Protein 6VZ0 (pdb70)

Organism: Mus musculus (NCBI:txid10090)

Radius of gyration: 17.55 Å; Cα contacts (8 Å, |Δi|>4): 147; chains: 2; bounding box: 24×51×29 Å

GO terms:
  GO:0005737 cytoplasm (C, IDA)
  GO:0031012 extracellular matrix (C, HDA)

B-factor: mean 48.12, std 32.88, range [18.49, 253.54]

Foldseek 3Di:
DVVLVVQLVVVCVVQVVVLVCVLVVQLVVCCVPVVDNVVSCVCSVPNPCVVNVPRDDSLVSSVVVVVVPNHDDD/DVVQLVVQLVPVLVVLVVVLVCVLVVQLVVCCVPVVDNVVSVVVSVVPSVVVVVVRDDSLNSNVVVVVVVRNPDND

Solvent-accessible surface area: 8838 Å² total; per-residue (Å²): 113,113,124,3,102,110,5,40,69,26,0,43,132,50,1,60,103,17,34,108,22,1,40,118,17,3,56,84,2,0,63,143,31,32,126,56,201,126,101,0,91,68,0,13,117,132,83,1,82,52,0,57,62,35,20,6,154,52,106,47,0,20,87,9,0,71,47,39,65,58,12,100,66,104,72,94,105,99,8,106,93,1,65,79,22,0,10,101,19,0,79,90,14,55,158,40,0,54,112,5,0,46,81,0,0,36,191,40,39,140,51,170,142,79,0,108,82,0,16,138,110,14,15,76,49,1,76,84,40,8,21,142,86,105,50,4,10,98,11,0,83,60,26,52,38,2,136,43,120,111

Sequence (150 aa):
DTECHFCKSVINQAWNTSEQAMPQAMHQACLRFWLDRQKCEQFVEQHMMPQLLALVPRSQDAHITCQALGVCEAPSDTECHFCKSVINQAWNTSEQAMPQAMHQACLRFWLDRQKCEQFVEQHMPQLLALVPRSQDAHITCQALGVCEAPA

Structure (mmCIF, N/CA/C/O backbone):
data_6VZ0
#
_entry.id   6VZ0
#
_cell.length_a   38.396
_cell.length_b   58.360
_cell.length_c   64.673
_cell.angle_alpha   90.000
_cell.angle_beta   90.000
_cell.angle_gamma   90.000
#
_symmetry.space_group_name_H-M   'P 21 21 21'
#
loop_
_entity.id
_entity.type
_entity.pdbx_description
1 polymer 'Pulmonary surfactant-associated protein B'
2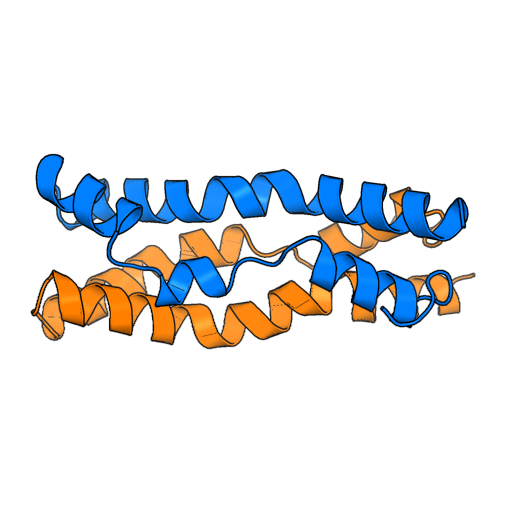 non-polymer 'ZINC ION'
3 water water
#
loop_
_atom_site.group_PDB
_atom_site.id
_atom_site.type_symbol
_atom_site.label_atom_id
_atom_site.label_alt_id
_atom_site.label_comp_id
_atom_site.label_asym_id
_atom_site.label_entity_id
_atom_site.label_seq_id
_atom_site.pdbx_PDB_ins_code
_atom_site.Cartn_x
_atom_site.Cartn_y
_atom_site.Cartn_z
_atom_site.occupancy
_atom_site.B_iso_or_equiv
_atom_site.auth_seq_id
_atom_site.auth_comp_id
_atom_site.auth_asym_id
_atom_site.auth_atom_id
_atom_site.pdbx_PDB_model_num
ATOM 1 N N . ASP A 1 2 ? 10.64000 63.40900 47.46300 1.000 73.45995 2 ASP A N 1
ATOM 2 C CA . ASP A 1 2 ? 10.76000 62.67200 46.22500 1.000 38.36431 2 ASP A CA 1
ATOM 3 C C . ASP A 1 2 ? 9.42400 62.16500 45.68100 1.000 57.71346 2 ASP A C 1
ATOM 4 O O . ASP A 1 2 ? 9.25800 60.98600 45.33200 1.000 34.42872 2 ASP A O 1
ATOM 13 N N . THR A 1 3 ? 8.46700 63.07700 45.56400 1.000 36.01364 3 THR A N 1
ATOM 14 C CA . THR A 1 3 ? 7.11200 62.66200 45.22300 1.000 32.64657 3 THR A CA 1
ATOM 15 C C . THR A 1 3 ? 7.04100 62.07700 43.83000 1.000 29.86859 3 THR A C 1
ATOM 16 O O . THR A 1 3 ? 6.31500 61.10000 43.60500 1.000 31.73102 3 THR A O 1
ATOM 27 N N . GLU A 1 4 ? 7.79900 62.62700 42.87500 1.000 32.97688 4 GLU A N 1
ATOM 28 C CA . GLU A 1 4 ? 7.73000 62.07300 41.52100 1.000 38.92938 4 GLU A CA 1
ATOM 29 C C . GLU A 1 4 ? 8.24900 60.63600 41.49400 1.000 27.63867 4 GLU A C 1
ATOM 30 O O . GLU A 1 4 ? 7.72600 59.78500 40.76000 1.000 26.73771 4 GLU A O 1
ATOM 42 N N . CYS A 1 5 ? 9.30100 60.37000 42.27500 1.000 25.13367 5 CYS A N 1
ATOM 43 C CA . CYS A 1 5 ? 9.84100 59.03200 42.39400 1.000 29.48589 5 CYS A CA 1
ATOM 44 C C . CYS A 1 5 ? 8.77600 58.08000 42.89000 1.000 33.58181 5 CYS A C 1
ATOM 45 O O . CYS A 1 5 ? 8.55600 57.03600 42.29300 1.000 29.39622 5 CYS A O 1
ATOM 52 N N . HIS A 1 6 ? 8.08600 58.44400 43.97600 1.000 26.44401 6 HIS A N 1
ATOM 53 C CA . HIS A 1 6 ? 7.04100 57.59100 44.49900 1.000 22.11083 6 HIS A CA 1
ATOM 54 C C . HIS A 1 6 ? 5.91800 57.44800 43.50500 1.000 27.11805 6 HIS A C 1
ATOM 55 O O . HIS A 1 6 ? 5.34200 56.36600 43.38900 1.000 25.99814 6 HIS A O 1
ATOM 69 N N . PHE A 1 7 ? 5.55100 58.52600 42.80400 1.000 23.78824 7 PHE A N 1
ATOM 70 C CA . PHE A 1 7 ? 4.51500 58.36400 41.79000 1.000 27.28588 7 PHE A CA 1
ATOM 71 C C . PHE A 1 7 ? 4.91900 57.32600 40.74500 1.000 25.11640 7 PHE A C 1
ATOM 72 O O . PHE A 1 7 ? 4.13200 56.45300 40.35800 1.000 30.38473 7 PHE A O 1
ATOM 89 N N . CYS A 1 8 ? 6.14200 57.42100 40.25200 1.000 25.97221 8 CYS A N 1
ATOM 90 C CA . CYS A 1 8 ? 6.59400 56.52100 39.21800 1.000 20.70457 8 CYS A CA 1
ATOM 91 C C . CYS A 1 8 ? 6.55600 55.10500 39.70900 1.000 22.51912 8 CYS A C 1
ATOM 92 O O . CYS A 1 8 ? 6.08700 54.22300 38.99300 1.000 27.28505 8 CYS A O 1
ATOM 99 N N . LYS A 1 9 ? 7.06900 54.85800 40.93700 1.000 23.65396 9 LYS A N 1
ATOM 100 C CA . LYS A 1 9 ? 7.09500 53.49400 41.45500 1.000 22.42918 9 LYS A CA 1
ATOM 101 C C . LYS A 1 9 ? 5.69200 52.98000 41.68900 1.000 29.19198 9 LYS A C 1
ATOM 102 O O . LYS A 1 9 ? 5.41300 51.81100 41.44600 1.000 25.03637 9 LYS A O 1
ATOM 121 N N . SER A 1 10 ? 4.81000 53.83200 42.20600 1.000 26.71953 10 SER A N 1
ATOM 122 C CA . SER A 1 10 ? 3.43800 53.39700 42.43600 1.000 25.55432 10 SER A CA 1
ATOM 123 C C . SER A 1 10 ? 2.79400 52.93700 41.14000 1.000 27.09668 10 SER A C 1
ATOM 124 O O . SER A 1 10 ? 2.16700 51.87400 41.09500 1.000 27.64952 10 SER A O 1
ATOM 132 N N . VAL A 1 11 ? 2.94500 53.71500 40.07200 1.000 23.47165 11 VAL A N 1
ATOM 133 C CA . VAL A 1 11 ? 2.38900 53.33900 38.77500 1.000 21.64797 11 VAL A CA 1
ATOM 134 C C . VAL A 1 11 ? 2.94700 52.01300 38.28600 1.000 25.40599 11 VAL A C 1
ATOM 135 O O . VAL A 1 11 ? 2.19600 51.13900 37.84600 1.000 25.71122 11 VAL A O 1
ATOM 148 N N . ILE A 1 12 ? 4.28600 51.83800 38.32200 1.000 21.66475 12 ILE A N 1
ATOM 149 C CA . ILE A 1 12 ? 4.87500 50.59300 37.80800 1.000 19.69271 12 ILE A CA 1
ATOM 150 C C . ILE A 1 12 ? 4.42600 49.41800 38.66600 1.000 22.94373 12 ILE A C 1
ATOM 151 O O . ILE A 1 12 ? 4.03100 48.34700 38.17100 1.000 23.35058 12 ILE A O 1
ATOM 167 N N . ASN A 1 13 ? 4.49000 49.59300 39.98200 1.000 24.57541 13 ASN A N 1
ATOM 168 C CA . ASN A 1 13 ? 4.10200 48.49100 40.85000 1.000 28.55672 13 ASN A CA 1
ATOM 169 C C . ASN A 1 13 ? 2.65500 48.07300 40.60600 1.000 29.74118 13 ASN A C 1
ATOM 170 O O . ASN A 1 13 ? 2.34200 46.87000 40.61700 1.000 28.63145 13 ASN A O 1
ATOM 181 N N . GLN A 1 14 ? 1.76800 49.04800 40.36400 1.000 29.50343 14 GLN A N 1
ATOM 182 C CA . GLN A 1 14 ? 0.36600 48.74800 40.09400 1.000 26.46246 14 GLN A CA 1
ATOM 183 C C . GLN A 1 14 ? 0.23500 48.05900 38.74200 1.000 34.11235 14 GLN A C 1
ATOM 184 O O . GLN A 1 14 ? -0.55800 47.12300 38.59500 1.000 31.59452 14 GLN A O 1
ATOM 198 N N . ALA A 1 15 ? 1.03700 48.48000 37.74400 1.000 27.82884 15 ALA A N 1
ATOM 199 C CA . ALA A 1 15 ? 0.92500 47.84800 36.43000 1.000 32.08440 15 ALA A CA 1
ATOM 200 C C . ALA A 1 15 ? 1.39700 46.40700 36.43400 1.000 30.74368 15 ALA A C 1
ATOM 201 O O . ALA A 1 15 ? 0.87200 45.56500 35.68400 1.000 31.96103 15 ALA A O 1
ATOM 208 N N . TRP A 1 16 ? 2.32100 46.07900 37.31200 1.000 24.26245 16 TRP A N 1
ATOM 209 C CA . TRP A 1 16 ? 2.86600 44.74900 37.38500 1.000 23.43322 16 TRP A CA 1
ATOM 210 C C . TRP A 1 16 ? 2.08100 43.81700 38.30200 1.000 25.19636 16 TRP A C 1
ATOM 211 O O . TRP A 1 16 ? 2.34700 42.61500 38.33100 1.000 28.04670 16 TRP A O 1
ATOM 232 N N . ASN A 1 17 ? 1.21500 44.36300 39.13800 1.000 26.20535 17 ASN A N 1
ATOM 233 C CA . ASN A 1 17 ? 0.70500 43.60100 40.26800 1.000 30.48917 17 ASN A CA 1
ATOM 234 C C . ASN A 1 17 ? -0.03900 42.33600 39.84700 1.000 26.84759 17 ASN A C 1
ATOM 235 O O . ASN A 1 17 ? 0.12600 41.28500 40.48100 1.000 27.99053 17 ASN A O 1
ATOM 246 N N . THR A 1 18 ? -0.91400 42.42200 38.83000 1.000 25.18046 18 THR A N 1
ATOM 247 C CA . THR A 1 18 ? -1.69300 41.25600 38.42700 1.000 25.47221 18 THR A CA 1
ATOM 248 C C . THR A 1 18 ? -0.75600 40.17100 37.92600 1.000 25.54681 18 THR A C 1
ATOM 249 O O . THR A 1 18 ? -0.86800 39.01100 38.32800 1.000 27.46176 18 THR A O 1
ATOM 260 N N . SER A 1 19 ? 0.24000 40.53600 37.10000 1.000 23.80116 19 SER A N 1
ATOM 261 C CA . SER A 1 19 ? 1.16800 39.50200 36.6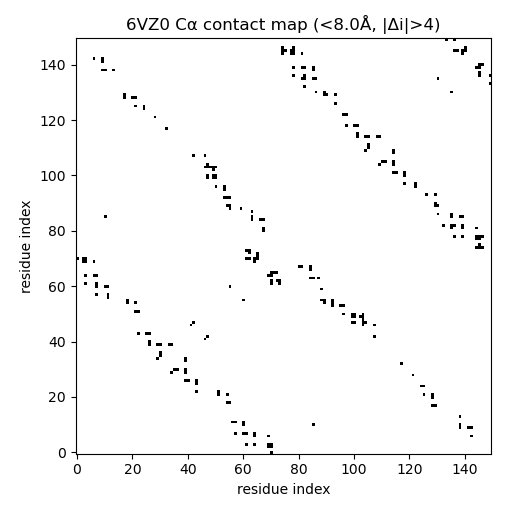2000 1.000 28.39209 19 SER A CA 1
ATOM 262 C C . SER A 1 19 ? 1.97200 38.89800 37.77000 1.000 30.08994 19 SER A C 1
ATOM 263 O O . SER A 1 19 ? 2.22700 37.68800 37.79000 1.000 27.78484 19 SER A O 1
ATOM 271 N N . GLU A 1 20 ? 2.30900 39.72100 38.76800 1.000 25.05159 20 GLU A N 1
ATOM 272 C CA . GLU A 1 20 ? 3.10900 39.24900 39.88500 1.000 27.40544 20 GLU A CA 1
ATOM 273 C C . GLU A 1 20 ? 2.32200 38.25000 40.70700 1.000 28.12449 20 GLU A C 1
ATOM 274 O O . GLU A 1 20 ? 2.82900 37.17900 41.04000 1.000 31.31516 20 GLU A O 1
ATOM 286 N N . GLN A 1 21 ? 1.04900 38.55200 40.96400 1.000 29.11700 21 GLN A N 1
ATOM 287 C CA . GLN A 1 21 ? 0.15900 37.69600 41.73900 1.000 30.15432 21 GLN A CA 1
ATOM 288 C C . GLN A 1 21 ? -0.32700 36.48900 40.94900 1.000 31.01093 21 GLN A C 1
ATOM 289 O O . GLN A 1 21 ? -0.64200 35.45700 41.54900 1.000 35.88161 21 GLN A O 1
ATOM 303 N N . ALA A 1 22 ? -0.35800 36.58100 39.61800 1.000 30.00994 22 ALA A N 1
ATOM 304 C CA . ALA A 1 22 ? -0.82500 35.46600 38.80800 1.000 27.14108 22 ALA A CA 1
ATOM 305 C C . ALA A 1 22 ? 0.25500 34.43100 38.52700 1.000 27.37719 22 ALA A C 1
ATOM 306 O O . ALA A 1 22 ? -0.07800 33.29700 38.18400 1.000 27.67753 22 ALA A O 1
ATOM 313 N N . MET A 1 23 ? 1.52800 34.78800 38.63500 1.000 25.47211 23 MET A N 1
ATOM 314 C CA . MET A 1 23 ? 2.59000 33.84200 38.29700 1.000 29.29128 23 MET A CA 1
ATOM 315 C C . MET A 1 23 ? 2.47300 32.58100 39.14500 1.000 29.66298 23 MET A C 1
ATOM 316 O O . MET A 1 23 ? 2.41800 31.47500 38.58900 1.000 24.91575 23 MET A O 1
ATOM 330 N N . PRO A 1 24 ? 2.43100 32.65000 40.45700 1.000 27.23840 24 PRO A N 1
ATOM 331 C CA . PRO A 1 24 ? 2.31600 31.39900 41.23100 1.000 30.43553 24 PRO A CA 1
ATOM 332 C C . PRO A 1 24 ? 1.00700 30.66800 40.96900 1.000 33.71906 24 PRO A C 1
ATOM 333 O O . PRO A 1 24 ? 0.96400 29.43400 40.99800 1.000 29.15671 24 PRO A O 1
ATOM 344 N N . GLN A 1 25 ? -0.06700 31.40200 40.66600 1.000 28.29895 25 GLN A N 1
ATOM 345 C CA . GLN A 1 25 ? -1.36700 30.76900 40.42200 1.000 23.73457 25 GLN A CA 1
ATOM 346 C C . GLN A 1 25 ? -1.37000 30.03000 39.09700 1.000 24.09174 25 GLN A C 1
ATOM 347 O O . GLN A 1 25 ? -1.93000 28.94100 38.98400 1.000 27.99819 25 GLN A O 1
ATOM 361 N N . ALA A 1 26 ? -0.74400 30.61400 38.07700 1.000 25.86668 26 ALA A N 1
ATOM 362 C CA . ALA A 1 26 ? -0.61400 29.92600 36.79700 1.000 23.91022 26 ALA A CA 1
ATOM 363 C C . ALA A 1 26 ? 0.15400 28.61700 36.93500 1.000 24.56503 26 ALA A C 1
ATOM 364 O O . ALA A 1 26 ? -0.22700 27.60200 36.34200 1.000 24.09347 26 ALA A O 1
ATOM 371 N N . MET A 1 27 ? 1.27200 28.63700 37.67300 1.000 24.81069 27 MET A N 1
ATOM 372 C CA . MET A 1 27 ? 1.97800 27.38700 37.92300 1.000 25.21769 27 MET A CA 1
ATOM 373 C C . MET A 1 27 ? 1.09900 26.36900 38.65500 1.000 30.88683 27 MET A C 1
ATOM 374 O O . MET A 1 27 ? 1.17500 25.16900 38.36000 1.000 26.66958 27 MET A O 1
ATOM 388 N N . HIS A 1 28 ? 0.29600 26.81900 39.63100 1.000 22.94163 28 HIS A N 1
ATOM 389 C CA . HIS A 1 28 ? -0.55600 25.91700 40.39000 1.000 25.57699 28 HIS A CA 1
ATOM 390 C C . HIS A 1 28 ? -1.61100 25.30300 39.47100 1.000 30.13912 28 HIS A C 1
ATOM 391 O O . HIS A 1 28 ? -1.84500 24.08600 39.47400 1.000 29.80908 28 HIS A O 1
ATOM 405 N N . GLN A 1 29 ? -2.24000 26.14400 38.66300 1.000 27.50924 29 GLN A N 1
ATOM 406 C CA . GLN A 1 29 ? -3.23500 25.67400 37.70800 1.000 25.40164 29 GLN A CA 1
ATOM 407 C C . GLN A 1 29 ? -2.61300 24.75400 36.65800 1.000 28.34377 29 GLN A C 1
ATOM 408 O O . GLN A 1 29 ? -3.15400 23.67300 36.37900 1.000 30.15487 29 GLN A O 1
ATOM 422 N N . ALA A 1 30 ? -1.41100 25.10400 36.16100 1.000 28.15259 30 ALA A N 1
ATOM 423 C CA . ALA A 1 30 ? -0.72800 24.23400 35.21000 1.000 22.63863 30 ALA A CA 1
ATOM 424 C C . ALA A 1 30 ? -0.40900 22.88000 35.83100 1.000 25.57320 30 ALA A C 1
ATOM 425 O O . ALA A 1 30 ? -0.62400 21.82200 35.21300 1.000 30.50265 30 ALA A O 1
ATOM 432 N N . CYS A 1 31 ? 0.05400 22.89500 37.06900 1.000 28.10856 31 CYS A N 1
ATOM 433 C CA . CYS A 1 31 ? 0.38700 21.66000 37.74800 1.000 26.55331 31 CYS A CA 1
ATOM 434 C C . CYS A 1 31 ? -0.84900 20.76300 37.87200 1.000 32.32000 31 CYS A C 1
ATOM 435 O O . CYS A 1 31 ? -0.81900 19.57000 37.54700 1.000 35.57158 31 CYS A O 1
ATOM 442 N N . LEU A 1 32 ? -1.96600 21.34000 38.29100 1.000 32.19701 32 LEU A N 1
ATOM 443 C CA . LEU A 1 32 ? -3.17500 20.54400 38.45600 1.000 31.57551 32 LEU A CA 1
ATOM 444 C C . LEU A 1 32 ? -3.63900 19.95900 37.13000 1.000 36.47652 32 LEU A C 1
ATOM 445 O O . LEU A 1 32 ? -4.08600 18.81900 37.06700 1.000 41.88443 32 LEU A O 1
ATOM 461 N N . ARG A 1 33 ? -3.44800 20.68700 36.05500 1.000 34.86965 33 ARG A N 1
ATOM 462 C CA . ARG A 1 33 ? -3.85600 20.23300 34.74000 1.000 27.70582 33 ARG A CA 1
ATOM 463 C C . ARG A 1 33 ? -2.93600 19.17800 34.16300 1.000 38.08336 33 ARG A C 1
ATOM 464 O O . ARG A 1 33 ? -3.34900 18.44000 33.26800 1.000 33.21224 33 ARG A O 1
ATOM 485 N N . PHE A 1 34 ? -1.73400 19.04400 34.69100 1.000 30.10224 34 PHE A N 1
ATOM 486 C CA . PHE A 1 34 ? -0.74200 18.12600 34.15000 1.000 27.17411 34 PHE A CA 1
ATOM 487 C C . PHE A 1 34 ? -0.42000 16.98100 35.09600 1.000 27.28821 34 PHE A C 1
ATOM 488 O O . PHE A 1 34 ? -0.52500 15.81700 34.71700 1.000 37.41878 34 PHE A O 1
ATOM 505 N N . TRP A 1 35 ? -0.06900 17.27200 36.32900 1.000 35.88112 35 TRP A N 1
ATOM 506 C CA . TRP A 1 35 ? 0.31600 16.25800 37.28400 1.000 33.90909 35 TRP A CA 1
ATOM 507 C C . TRP A 1 35 ? -0.84800 15.77300 38.11200 1.000 35.82487 35 TRP A C 1
ATOM 508 O O . TRP A 1 35 ? -0.70700 14.75200 38.77700 1.000 36.14084 35 TRP A O 1
ATOM 529 N N . LEU A 1 36 ? -1.94100 16.54700 38.15900 1.000 37.77169 36 LEU A N 1
ATOM 530 C CA . LEU A 1 36 ? -3.22900 16.15500 38.72100 1.000 44.84866 36 LEU A CA 1
ATOM 531 C C . LEU A 1 36 ? -3.27700 16.15400 40.23700 1.000 41.75768 36 LEU A C 1
ATOM 532 O O . LEU A 1 36 ? -4.24900 16.64200 40.81400 1.000 46.70539 36 LEU A O 1
ATOM 548 N N . ASP A 1 37 ? -2.27400 15.60100 40.89300 1.000 45.44442 37 ASP A N 1
ATOM 549 C CA . ASP A 1 37 ? -2.32500 15.38200 42.33500 1.000 41.56382 37 ASP A CA 1
ATOM 550 C C . ASP A 1 37 ? -2.51500 16.69100 43.08300 1.000 42.95837 37 ASP A C 1
ATOM 551 O O . ASP A 1 37 ? -1.59900 17.51000 43.13900 1.000 39.88674 37 ASP A O 1
ATOM 560 N N . ARG A 1 38 ? -3.67800 16.90300 43.68300 1.000 39.09864 38 ARG A N 1
ATOM 561 C CA . ARG A 1 38 ? -3.94200 18.18500 44.32500 1.000 38.27277 38 ARG A CA 1
ATOM 562 C C . ARG A 1 38 ? -2.95500 18.42800 45.44500 1.000 46.95846 38 ARG A C 1
ATOM 563 O O . ARG A 1 38 ? -2.44100 19.53400 45.59600 1.000 43.03055 38 ARG A O 1
ATOM 584 N N . GLN A 1 39 ? -2.67400 17.39200 46.23400 1.000 39.66617 39 GLN A N 1
ATOM 585 C CA . GLN A 1 39 ? -1.78000 17.53100 47.38300 1.000 39.36167 39 GLN A CA 1
ATOM 586 C C . GLN A 1 39 ? -0.37100 17.91700 46.93900 1.000 45.95415 39 GLN A C 1
ATOM 587 O O . GLN A 1 39 ? 0.21100 18.88900 47.43300 1.000 43.82055 39 GLN A O 1
ATOM 601 N N . LYS A 1 40 ? 0.19600 17.15900 46.01000 1.000 46.55492 40 LYS A N 1
ATOM 602 C CA . LYS A 1 40 ? 1.57100 17.41400 45.62700 1.000 37.68919 40 LYS A CA 1
ATOM 603 C C . LYS A 1 40 ? 1.69500 18.69800 44.81800 1.000 39.40351 40 LYS A C 1
ATOM 604 O O . LYS A 1 40 ? 2.77800 19.28300 44.79100 1.000 39.12408 40 LYS A O 1
ATOM 623 N N . CYS A 1 41 ? 0.62100 19.14700 44.15100 1.000 41.86330 41 CYS A N 1
ATOM 624 C CA . CYS A 1 41 ? 0.68900 20.40300 43.39600 1.000 38.08282 41 CYS A CA 1
ATOM 625 C C . CYS A 1 41 ? 0.78900 21.61400 44.30900 1.000 37.52061 41 CYS A C 1
ATOM 626 O O . CYS A 1 41 ? 1.57100 22.53900 44.04800 1.000 34.06700 41 CYS A O 1
ATOM 633 N N . GLU A 1 42 ? 0.01700 21.62300 45.38800 1.000 42.47682 42 GLU A N 1
ATOM 634 C CA . GLU A 1 42 ? 0.12700 22.70100 46.35600 1.000 48.32204 42 GLU A CA 1
ATOM 635 C C . GLU A 1 42 ? 1.52000 22.73400 46.96800 1.000 43.54791 42 GLU A C 1
ATOM 636 O O . GLU A 1 42 ? 2.13300 23.79800 47.07600 1.000 44.21237 42 GLU A O 1
ATOM 648 N N . GLN A 1 43 ? 2.03700 21.57800 47.37900 1.000 43.04564 43 GLN A N 1
ATOM 649 C CA . GLN A 1 43 ? 3.38800 21.54000 47.93200 1.000 36.83383 43 GLN A CA 1
ATOM 650 C C . GLN A 1 43 ? 4.41200 22.06100 46.92400 1.000 41.57144 43 GLN A C 1
ATOM 651 O O . GLN A 1 43 ? 5.29800 22.83600 47.27100 1.000 44.59271 43 GLN A O 1
ATOM 665 N N . PHE A 1 44 ? 4.31600 21.61400 45.67800 1.000 36.18457 44 PHE A N 1
ATOM 666 C CA . PHE A 1 44 ? 5.18700 22.08500 44.62100 1.000 31.22873 44 PHE A CA 1
ATOM 667 C C . PHE A 1 44 ? 5.22700 23.60000 44.56200 1.000 33.70233 44 PHE A C 1
ATOM 668 O O . PHE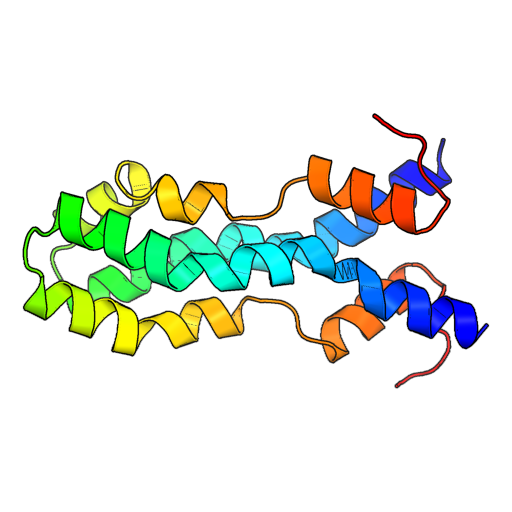 A 1 44 ? 6.30000 24.20100 44.59500 1.000 35.45319 44 PHE A O 1
ATOM 685 N N . VAL A 1 45 ? 4.06200 24.24000 44.49500 1.000 34.31781 45 VAL A N 1
ATOM 686 C CA . VAL A 1 45 ? 4.00800 25.68400 44.30600 1.000 37.60525 45 VAL A CA 1
ATOM 687 C C . VAL A 1 45 ? 4.40600 26.43100 45.56900 1.000 32.02657 45 VAL A C 1
ATOM 688 O O . VAL A 1 45 ? 5.07100 27.46200 45.49800 1.000 35.60125 45 VAL A O 1
ATOM 701 N N . GLU A 1 46 ? 3.99200 25.93900 46.72700 1.000 32.70103 46 GLU A N 1
ATOM 702 C CA . GLU A 1 46 ? 4.16000 26.67500 47.96800 1.000 44.14028 46 GLU A CA 1
ATOM 703 C C . GLU A 1 46 ? 5.58400 26.66100 48.46900 1.000 41.36098 46 GLU A C 1
ATOM 704 O O . GLU A 1 46 ? 6.00700 27.62600 49.11700 1.000 50.43029 46 GLU A O 1
ATOM 716 N N . GLN A 1 47 ? 6.31900 25.58000 48.22000 1.000 41.91263 47 GLN A N 1
ATOM 717 C CA . GLN A 1 47 ? 7.63400 25.43100 48.82500 1.000 43.43331 47 GLN A CA 1
ATOM 718 C C . GLN A 1 47 ? 8.73500 24.91900 47.89500 1.000 47.19042 47 GLN A C 1
ATOM 719 O O . GLN A 1 47 ? 9.88900 24.80600 48.33800 1.000 51.22335 47 GLN A O 1
ATOM 733 N N . HIS A 1 48 ? 8.42600 24.57000 46.64000 1.000 42.57482 48 HIS A N 1
ATOM 734 C CA . HIS A 1 48 ? 9.38900 23.84800 45.81300 1.000 40.81654 48 HIS A CA 1
ATOM 735 C C . HIS A 1 48 ? 9.58800 24.45600 44.42400 1.000 41.18623 48 HIS A C 1
ATOM 736 O O . HIS A 1 48 ? 10.02100 23.75300 43.50400 1.000 38.63812 48 HIS A O 1
ATOM 750 N N . MET A 1 49 ? 9.32500 25.73000 44.25400 1.000 32.23121 49 MET A N 1
ATOM 751 C CA A MET A 1 49 ? 9.73600 26.40800 43.03000 0.580 32.26414 49 MET A CA 1
ATOM 752 C CA B MET A 1 49 ? 9.73400 26.41000 43.03200 0.420 33.65463 49 MET A CA 1
ATOM 753 C C . MET A 1 49 ? 10.29600 27.79900 43.33000 1.000 32.35540 49 MET A C 1
ATOM 754 O O . MET A 1 49 ? 10.01900 28.75700 42.60400 1.000 31.87698 49 MET A O 1
ATOM 780 N N . PRO A 1 50 ? 11.11900 27.95600 44.36900 1.000 35.81386 50 PRO A N 1
ATOM 781 C CA . PRO A 1 50 ? 11.70900 29.29000 44.59700 1.000 35.62086 50 PRO A CA 1
ATOM 782 C C . PRO A 1 50 ? 12.51900 29.74900 43.42000 1.000 33.43128 50 PRO A C 1
ATOM 783 O O . PRO A 1 50 ? 12.67500 30.96400 43.24700 1.000 39.75263 50 PRO A O 1
ATOM 794 N N . GLN A 1 51 ? 13.04300 28.81700 42.60900 1.000 36.37334 51 GLN A N 1
ATOM 795 C CA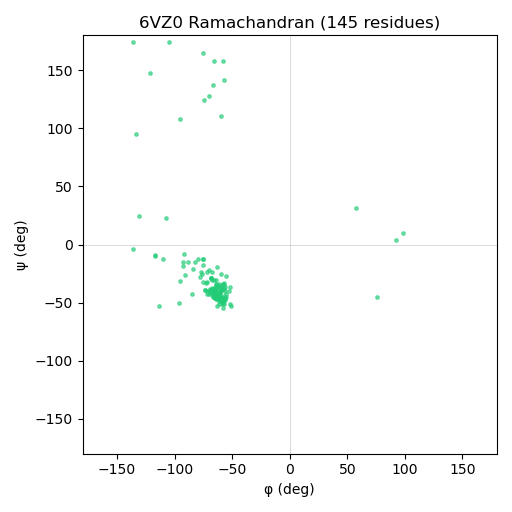 . GLN A 1 51 ? 13.84200 29.19000 41.43400 1.000 42.07223 51 GLN A CA 1
ATOM 796 C C . GLN A 1 51 ? 13.02500 30.02700 40.45700 1.000 47.98730 51 GLN A C 1
ATOM 797 O O . GLN A 1 51 ? 13.54700 30.94200 39.81400 1.000 35.97660 51 GLN A O 1
ATOM 811 N N . LEU A 1 52 ? 11.73900 29.71300 40.32100 1.000 30.70372 52 LEU A N 1
ATOM 812 C CA . LEU A 1 52 ? 10.83900 30.43500 39.42900 1.000 28.98440 52 LEU A CA 1
ATOM 813 C C . LEU A 1 52 ? 10.26600 31.66400 40.11300 1.000 27.71098 52 LEU A C 1
ATOM 814 O O . LEU A 1 52 ? 10.19100 32.74700 39.53100 1.000 31.21063 52 LEU A O 1
ATOM 830 N N . LEU A 1 53 ? 9.87500 31.53800 41.36400 1.000 30.93861 53 LEU A N 1
ATOM 831 C CA . LEU A 1 53 ? 9.27100 32.69300 42.02100 1.000 38.84465 53 LEU A CA 1
ATOM 832 C C . LEU A 1 53 ? 10.28100 33.80800 42.25700 1.000 35.92212 53 LEU A C 1
ATOM 833 O O . LEU A 1 53 ? 9.91700 34.98900 42.29700 1.000 41.44939 53 LEU A O 1
ATOM 849 N N . ALA A 1 54 ? 11.55500 33.46900 42.42500 1.000 36.02068 54 ALA A N 1
ATOM 850 C CA . ALA A 1 54 ? 12.54600 34.51700 42.59300 1.000 33.13798 54 ALA A CA 1
ATOM 851 C C . ALA A 1 54 ? 12.66600 35.42000 41.38000 1.000 26.46572 54 ALA A C 1
ATOM 852 O O . ALA A 1 54 ? 13.25500 36.50300 41.48000 1.000 41.13055 54 ALA A O 1
ATOM 859 N N . LEU A 1 55 ? 12.20300 34.97100 40.23400 1.000 27.79196 55 LEU A N 1
ATOM 860 C CA . LEU A 1 55 ? 12.25100 35.74200 38.99800 1.000 23.29510 55 LEU A CA 1
ATOM 861 C C . LEU A 1 55 ? 11.15300 36.79000 38.88500 1.000 30.28281 55 LEU A C 1
ATOM 862 O O . LEU A 1 55 ? 11.18700 37.59200 37.95600 1.000 29.79754 55 LEU A O 1
ATOM 878 N N . VAL A 1 56 ? 10.14800 36.75200 39.73300 1.000 27.50011 56 VAL A N 1
ATOM 879 C CA . VAL A 1 56 ? 9.06500 37.74600 39.61500 1.000 29.18037 56 VAL A CA 1
ATOM 880 C C . VAL A 1 56 ? 9.59400 39.11900 40.02200 1.000 28.88691 56 VAL A C 1
ATOM 881 O O . VAL A 1 56 ? 10.18600 39.23300 41.11600 1.000 30.30757 56 VAL A O 1
ATOM 894 N N . PRO A 1 57 ? 9.43300 40.16600 39.19900 1.000 27.29760 57 PRO A N 1
ATOM 895 C CA . PRO A 1 57 ? 9.91300 41.49600 39.58400 1.000 26.40222 57 PRO A CA 1
ATOM 896 C C . PRO A 1 57 ? 9.27600 41.95300 40.88500 1.000 28.57128 57 PRO A C 1
ATOM 897 O O . PRO A 1 57 ? 8.22800 41.45500 41.30200 1.000 33.28610 57 PRO A O 1
ATOM 908 N N . ARG A 1 58 ? 9.94900 42.88600 41.55100 1.000 30.00349 58 ARG A N 1
ATOM 909 C CA . ARG A 1 58 ? 9.57600 43.43300 42.87700 1.000 30.50534 58 ARG A CA 1
ATOM 910 C C . ARG A 1 58 ? 9.73300 44.95300 42.86600 1.000 30.55256 58 ARG A C 1
ATOM 911 O O . ARG A 1 58 ? 10.26000 45.48200 41.90000 1.000 25.99146 58 ARG A O 1
ATOM 932 N N . SER A 1 59 ? 9.32300 45.61300 43.94200 1.000 34.92287 59 SER A N 1
ATOM 933 C CA . SER A 1 59 ? 9.40600 47.08100 44.08000 1.000 33.40675 59 SER A CA 1
ATOM 934 C C . SER A 1 59 ? 10.83000 47.55100 43.79700 1.000 28.71177 59 SER A C 1
ATOM 935 O O . SER A 1 59 ? 10.96600 48.56000 43.14500 1.000 29.14279 59 SER A O 1
ATOM 943 N N . GLN A 1 60 ? 11.85100 46.82500 44.24500 1.000 31.25123 60 GLN A N 1
ATOM 944 C CA . GLN A 1 60 ? 13.20800 47.25200 43.99300 1.000 32.31879 60 GLN A CA 1
ATOM 945 C C . GLN A 1 60 ? 13.45600 47.38100 42.50900 1.000 28.90036 60 GLN A C 1
ATOM 946 O O . GLN A 1 60 ? 14.22100 48.25800 42.09100 1.000 29.90535 60 GLN A O 1
ATOM 960 N N . ASP A 1 61 ? 12.83200 46.53200 41.69700 1.000 25.73343 61 ASP A N 1
ATOM 961 C CA . ASP A 1 61 ? 13.03000 46.65700 40.25600 1.000 30.05284 61 ASP A CA 1
ATOM 962 C C . ASP A 1 61 ? 12.29000 47.86900 39.69900 1.000 23.05468 61 ASP A C 1
ATOM 963 O O . ASP A 1 61 ? 12.74900 48.52800 38.77300 1.000 24.85400 61 ASP A O 1
ATOM 972 N N . ALA A 1 62 ? 11.08800 48.14200 40.18500 1.000 22.59494 62 ALA A N 1
ATOM 973 C CA . ALA A 1 62 ? 10.44400 49.39100 39.81100 1.000 24.11388 62 ALA A CA 1
ATOM 974 C C . ALA A 1 62 ? 11.28500 50.59800 40.17200 1.000 22.57051 62 ALA A C 1
ATOM 975 O O . ALA A 1 62 ? 11.29500 51.58700 39.45000 1.000 25.21702 62 ALA A O 1
ATOM 982 N N . HIS A 1 63 ? 11.96100 50.56900 41.31500 1.000 24.22286 63 HIS A N 1
ATOM 983 C CA . HIS A 1 63 ? 12.78700 51.71300 41.69200 1.000 22.08989 63 HIS A CA 1
ATOM 984 C C . HIS A 1 63 ? 13.89100 51.93500 40.66900 1.000 22.68137 63 HIS A C 1
ATOM 985 O O . HIS A 1 63 ? 14.14500 53.05700 40.20800 1.000 25.20574 63 HIS A O 1
ATOM 999 N N . ILE A 1 64 ? 14.58800 50.85700 40.32000 1.000 23.06078 64 ILE A N 1
ATOM 1000 C CA . ILE A 1 64 ? 15.68100 50.96600 39.36400 1.000 24.93598 64 ILE A CA 1
ATOM 1001 C C . ILE A 1 64 ? 15.15300 51.40800 38.00900 1.000 23.21025 64 ILE A C 1
ATOM 1002 O O . ILE A 1 64 ? 15.77300 52.22400 37.31600 1.000 24.39114 64 ILE A O 1
ATOM 1018 N N . THR A 1 65 ? 13.95700 50.97800 37.66000 1.000 21.58007 65 THR A N 1
ATOM 1019 C CA . THR A 1 65 ? 13.34900 51.39200 36.38400 1.000 19.30912 65 THR A CA 1
ATOM 1020 C C . THR A 1 65 ? 13.12500 52.90400 36.41500 1.000 24.81570 65 THR A C 1
ATOM 1021 O O . THR A 1 65 ? 13.43700 53.55500 35.44800 1.000 25.43583 65 THR A O 1
ATOM 1032 N N . CYS A 1 66 ? 12.58900 53.42900 37.50900 1.000 25.04954 66 CYS A N 1
ATOM 1033 C CA . CYS A 1 66 ? 12.36100 54.85600 37.65600 1.000 23.40908 66 CYS A CA 1
ATOM 1034 C C . CYS A 1 66 ? 13.66600 55.61600 37.74700 1.000 30.11592 66 CYS A C 1
ATOM 1035 O O . CYS A 1 66 ? 13.73100 56.77200 37.34600 1.000 27.34965 66 CYS A O 1
ATOM 1042 N N . GLN A 1 67 ? 14.70700 54.99300 38.29300 1.000 22.48500 67 GLN A N 1
ATOM 1043 C CA . GLN A 1 67 ? 16.03300 55.59500 38.24100 1.000 22.22142 67 GLN A CA 1
ATOM 1044 C C . GLN A 1 67 ? 16.47500 55.77000 36.78600 1.000 28.19244 67 GLN A C 1
ATOM 1045 O O . GLN A 1 67 ? 16.99000 56.82700 36.39000 1.000 26.07172 67 GLN A O 1
ATOM 1059 N N . ALA A 1 68 ? 16.26200 54.74000 35.98300 1.000 25.31403 68 ALA A N 1
ATOM 1060 C CA . ALA A 1 68 ? 16.58000 54.77600 34.54800 1.000 20.88386 68 ALA A CA 1
ATOM 1061 C C . ALA A 1 68 ? 15.79600 55.91800 33.91000 1.000 22.46486 68 ALA A C 1
ATOM 1062 O O . ALA A 1 68 ? 16.35000 56.59700 33.09000 1.000 25.83617 68 ALA A O 1
ATOM 1069 N N . LEU A 1 69 ? 14.55500 56.14200 34.32200 1.000 22.04117 69 LEU A N 1
ATOM 1070 C CA . LEU A 1 69 ? 13.72800 57.18300 33.72200 1.000 27.34491 69 LEU A CA 1
ATOM 1071 C C . LEU A 1 69 ? 14.10900 58.60100 34.16200 1.000 27.82056 69 LEU A C 1
ATOM 1072 O O . LEU A 1 69 ? 13.67600 59.58200 33.54600 1.000 31.32154 69 LEU A O 1
ATOM 1088 N N . GLY A 1 70 ? 14.93000 58.74100 35.19000 1.000 30.23301 70 GLY A N 1
ATOM 1089 C CA . GLY A 1 70 ? 15.38300 60.03100 35.61500 1.000 27.53895 70 GLY A CA 1
ATOM 1090 C C . GLY A 1 70 ? 14.65200 60.62600 36.78000 1.000 30.75253 70 GLY A C 1
ATOM 1091 O O . GLY A 1 70 ? 14.89200 61.79400 37.09800 1.000 30.81942 70 GLY A O 1
ATOM 1095 N N . VAL A 1 71 ? 13.79400 59.88100 37.45900 1.000 28.45430 71 VAL A N 1
ATOM 1096 C CA . VAL A 1 71 ? 12.98100 60.47000 38.51500 1.000 25.83707 71 VAL A CA 1
ATOM 1097 C C . VAL A 1 71 ? 13.27400 59.88800 39.87400 1.000 31.46354 71 VAL A C 1
ATOM 1098 O O . VAL A 1 71 ? 12.72500 60.38500 40.86400 1.000 35.62892 71 VAL A O 1
ATOM 1111 N N . CYS A 1 72 ? 14.05700 58.83000 39.97100 1.000 30.48805 72 CYS A N 1
ATOM 1112 C CA . CYS A 1 72 ? 14.43100 58.31100 41.28000 1.000 23.69121 72 CYS A CA 1
ATOM 1113 C C . CYS A 1 72 ? 15.95600 58.32500 41.38700 1.000 25.44976 72 CYS A C 1
ATOM 1114 O O . CYS A 1 72 ? 16.67500 58.07400 40.40600 1.000 33.25013 72 CYS A O 1
ATOM 1121 N N . GLU A 1 73 ? 16.44400 58.54200 42.60600 1.000 33.98634 73 GLU A N 1
ATOM 1122 C CA . GLU A 1 73 ? 17.85100 58.40300 42.94200 1.000 36.98434 73 GLU A CA 1
ATOM 1123 C C . GLU A 1 73 ? 18.22500 56.92500 43.04700 1.000 40.78316 73 GLU A C 1
ATOM 1124 O O . GLU A 1 73 ? 17.37500 56.06300 43.17000 1.000 37.67865 73 GLU A O 1
ATOM 1136 N N . ALA A 1 74 ? 19.52200 56.63600 43.03800 1.000 41.45592 74 ALA A N 1
ATOM 1137 C CA . ALA A 1 74 ? 19.97600 55.27200 43.25800 1.000 41.16386 74 ALA A CA 1
ATOM 1138 C C . ALA A 1 74 ? 19.66700 54.81600 44.68600 1.000 52.85945 74 ALA A C 1
ATOM 1139 O O . ALA A 1 74 ? 19.87200 55.57900 45.63700 1.000 81.23961 74 ALA A O 1
ATOM 1146 N N . PRO A 1 75 ? 19.17800 53.56600 44.87500 1.000 70.88417 75 PRO A N 1
ATOM 1147 C CA . PRO A 1 75 ? 18.87500 53.11700 46.24400 1.000 76.82703 75 PRO A CA 1
ATOM 1148 C C . PRO A 1 75 ? 20.13000 52.95300 47.10100 1.000 77.67253 75 PRO A C 1
ATOM 1149 O O . PRO A 1 75 ? 21.22000 52.81900 46.54400 1.000 67.27745 75 PRO A O 1
ATOM 1160 N N . SER B 1 1 ? 7.45000 64.14900 25.12400 1.000 87.32382 1 SER B N 1
ATOM 1161 C CA . SER B 1 1 ? 7.87700 64.08000 23.70000 1.000 43.96445 1 SER B CA 1
ATOM 1162 C C . SER B 1 1 ? 7.88800 62.62500 23.18900 1.000 46.74563 1 SER B C 1
ATOM 1163 O O . SER B 1 1 ? 7.79600 61.67100 23.93900 1.000 40.85963 1 SER B O 1
ATOM 1173 N N . ASP B 1 2 ? 8.03700 62.45900 21.88500 1.000 34.79490 2 ASP B N 1
ATOM 1174 C CA . ASP B 1 2 ? 8.12600 61.11100 21.32900 1.000 33.04389 2 ASP B CA 1
ATOM 1175 C C . ASP B 1 2 ? 9.42600 60.40000 21.74100 1.000 29.13090 2 ASP B C 1
ATOM 1176 O O . ASP B 1 2 ? 9.40100 59.20800 22.06500 1.000 27.24352 2 ASP B O 1
ATOM 1185 N N . THR B 1 3 ? 10.55400 61.11200 21.77700 1.000 29.61892 3 THR B N 1
ATOM 1186 C CA . THR B 1 3 ? 11.78900 60.52000 22.27000 1.000 31.57968 3 THR B CA 1
ATOM 1187 C C . THR B 1 3 ? 11.59900 60.00100 23.68100 1.000 26.92224 3 THR B C 1
ATOM 1188 O O . THR B 1 3 ? 11.95800 58.86000 23.98700 1.000 28.03990 3 THR B O 1
ATOM 1199 N N . GLU B 1 4 ? 11.01500 60.81500 24.55300 1.000 23.18487 4 GLU B N 1
ATOM 1200 C CA . GLU B 1 4 ? 10.79100 60.35800 25.91900 1.000 24.53247 4 GLU B CA 1
ATOM 1201 C C . GLU B 1 4 ? 9.84800 59.15600 25.97000 1.000 27.53106 4 GLU B C 1
ATOM 1202 O O . GLU B 1 4 ? 10.00800 58.25900 26.81000 1.000 29.68555 4 GLU B O 1
ATOM 1214 N N . CYS B 1 5 ? 8.85400 59.11700 25.08600 1.000 24.66389 5 CYS B N 1
ATOM 1215 C CA . CYS B 1 5 ? 7.96600 57.94400 25.02000 1.000 25.63131 5 CYS B CA 1
ATOM 1216 C C . CYS B 1 5 ? 8.72600 56.67200 24.59100 1.000 24.53434 5 CYS B C 1
ATOM 1217 O O . CYS B 1 5 ? 8.67000 55.64100 25.27500 1.000 22.57037 5 CYS B O 1
ATOM 1224 N N . HIS B 1 6 ? 9.53900 56.75200 23.54100 1.000 24.52385 6 HIS B N 1
ATOM 1225 C CA . HIS B 1 6 ? 10.35200 55.60100 23.08000 1.000 21.96567 6 HIS B CA 1
ATOM 1226 C C . HIS B 1 6 ? 11.24800 55.09900 24.21900 1.000 25.13185 6 HIS B C 1
ATOM 1227 O O . HIS B 1 6 ? 11.32900 53.91200 24.42100 1.000 25.37260 6 HIS B O 1
ATOM 1241 N N . PHE B 1 7 ? 11.89300 55.99200 24.94500 1.000 24.00596 7 PHE B N 1
ATOM 1242 C CA . PHE B 1 7 ? 12.81100 55.57400 25.99700 1.000 23.77492 7 PHE B CA 1
ATOM 1243 C C . PHE B 1 7 ? 12.06500 54.88800 27.12100 1.000 25.94916 7 PHE B C 1
ATOM 1244 O O . PHE B 1 7 ? 12.45800 53.80600 27.58000 1.000 23.73438 7 PHE B O 1
ATOM 1261 N N . CYS B 1 8 ? 10.94100 55.47600 27.53400 1.000 25.20921 8 CYS B N 1
ATOM 1262 C CA . CYS B 1 8 ? 10.11700 54.84000 28.56600 1.000 24.31900 8 CYS B CA 1
ATOM 1263 C C . CYS B 1 8 ? 9.72500 53.43000 28.13000 1.000 22.72890 8 CYS B C 1
ATOM 1264 O O . CYS B 1 8 ? 9.80800 52.47800 28.90200 1.000 28.04096 8 CYS B O 1
ATOM 1271 N N . LYS B 1 9 ? 9.27900 53.27500 26.88500 1.000 24.59236 9 LYS B N 1
ATOM 1272 C CA . LYS B 1 9 ? 8.83400 51.964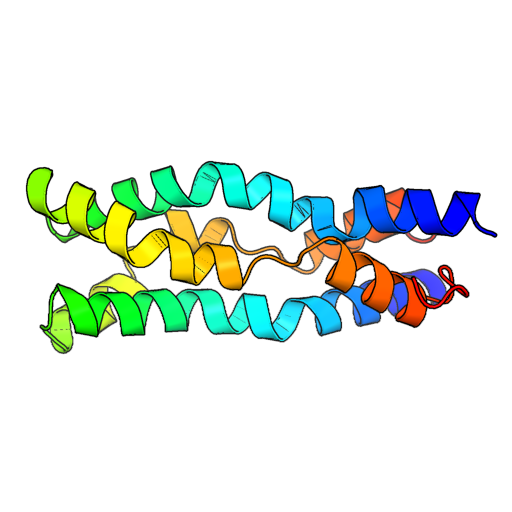00 26.44800 1.000 20.19336 9 LYS B CA 1
ATOM 1273 C C . LYS B 1 9 ? 9.98200 50.98600 26.42400 1.000 30.41715 9 LYS B C 1
ATOM 1274 O O . LYS B 1 9 ? 9.77800 49.78800 26.62300 1.000 28.69266 9 LYS B O 1
ATOM 1293 N N . SER B 1 10 ? 11.19200 51.48300 26.15700 1.000 23.51508 10 SER B N 1
ATOM 1294 C CA . SER B 1 10 ? 12.36900 50.61300 26.10100 1.000 20.27298 10 SER B CA 1
ATOM 1295 C C . SER B 1 10 ? 12.69600 50.00500 27.44100 1.000 29.89865 10 SER B C 1
ATOM 1296 O O . SER B 1 10 ? 13.09500 48.84400 27.51200 1.000 36.58640 10 SER B O 1
ATOM 1304 N N . VAL B 1 11 ? 12.54100 50.75900 28.50600 1.000 24.33114 11 VAL B N 1
ATOM 1305 C CA . VAL B 1 11 ? 13.01900 50.28000 29.82200 1.000 24.75184 11 VAL B CA 1
ATOM 1306 C C . VAL B 1 11 ? 11.90100 49.93500 30.79400 1.000 28.30322 11 VAL B C 1
ATOM 1307 O O . VAL B 1 11 ? 12.25700 49.31000 31.77700 1.000 22.43137 11 VAL B O 1
ATOM 1320 N N . ILE B 1 12 ? 10.64200 50.29800 30.55000 1.000 22.08247 12 ILE B N 1
ATOM 1321 C CA . ILE B 1 12 ? 9.66900 50.14700 31.62800 1.000 20.37259 12 ILE B CA 1
ATOM 1322 C C . ILE B 1 12 ? 9.54700 48.67700 32.06100 1.000 21.65039 12 ILE B C 1
ATOM 1323 O O . ILE B 1 12 ? 9.38400 48.38000 33.24000 1.000 29.39990 12 ILE B O 1
ATOM 1339 N N . ASN B 1 13 ? 9.54100 47.73200 31.12100 1.000 25.09371 13 ASN B N 1
ATOM 1340 C CA . ASN B 1 13 ? 9.31500 46.32500 31.48100 1.000 30.13807 13 ASN B CA 1
ATOM 1341 C C . ASN B 1 13 ? 10.60400 45.52400 31.37200 1.000 34.65509 13 ASN B C 1
ATOM 1342 O O . ASN B 1 13 ? 10.58600 44.29300 31.21500 1.000 30.61473 13 ASN B O 1
ATOM 1353 N N . GLN B 1 14 ? 11.74300 46.20200 31.45200 1.000 27.58447 14 GLN B N 1
ATOM 1354 C CA . GLN B 1 14 ? 13.05900 45.54700 31.31100 1.000 26.57057 14 GLN B CA 1
ATOM 1355 C C . GLN B 1 14 ? 13.20700 44.41800 32.32400 1.000 28.89235 14 GLN B C 1
ATOM 1356 O O . GLN B 1 14 ? 13.74500 43.39800 31.96800 1.000 29.52678 14 GLN B O 1
ATOM 1370 N N . ALA B 1 15 ? 12.74400 44.61600 33.54600 1.000 24.86524 15 ALA B N 1
ATOM 1371 C CA . ALA B 1 15 ? 12.88600 43.57900 34.57000 1.000 24.44636 15 ALA B CA 1
ATOM 1372 C C . ALA B 1 15 ? 12.17100 42.28500 34.19000 1.000 27.40849 15 ALA B C 1
ATOM 1373 O O . ALA B 1 15 ? 12.65200 41.18500 34.51500 1.000 23.28103 15 ALA B O 1
ATOM 1380 N N . TRP B 1 16 ? 11.04200 42.40800 33.48400 1.000 23.39315 16 TRP B N 1
ATOM 1381 C CA . TRP B 1 16 ? 10.31600 41.23500 32.99800 1.000 28.34525 16 TRP B CA 1
ATOM 1382 C C . TRP B 1 16 ? 11.06200 40.54700 31.85400 1.000 31.43916 16 TRP B C 1
ATOM 1383 O O . TRP B 1 16 ? 11.09600 39.32100 31.79300 1.000 27.50093 16 TRP B O 1
ATOM 1404 N N . ASN B 1 17 ? 11.61400 41.32300 30.91200 1.000 29.57428 17 ASN B N 1
ATOM 1405 C CA . ASN B 1 17 ? 12.40200 40.75500 29.80500 1.000 35.24234 17 ASN B CA 1
ATOM 1406 C C . ASN B 1 17 ? 13.60500 39.96900 30.31400 1.000 36.42750 17 ASN B C 1
ATOM 1407 O O . ASN B 1 17 ? 13.85700 38.84700 29.88300 1.000 38.02513 17 ASN B O 1
ATOM 1418 N N . THR B 1 18 ? 14.34700 40.54600 31.23600 1.000 29.58257 18 THR B N 1
ATOM 1419 C CA . THR B 1 18 ? 15.43000 39.83200 31.90800 1.000 33.68829 18 THR B CA 1
ATOM 1420 C C . THR B 1 18 ? 14.93900 38.50100 32.47100 1.000 31.17235 18 THR B C 1
ATOM 1421 O O . THR B 1 18 ? 15.50600 37.43100 32.20400 1.000 30.53260 18 THR B O 1
ATOM 1432 N N . SER B 1 19 ? 13.84500 38.54100 33.22400 1.000 23.93476 19 SER B N 1
ATOM 1433 C CA . SER B 1 19 ? 13.40100 37.34600 33.92100 1.000 25.97639 19 SER B CA 1
ATOM 1434 C C . SER B 1 19 ? 12.82300 36.29800 32.99500 1.000 27.98699 19 SER B C 1
ATOM 1435 O O . SER B 1 19 ? 12.99500 35.10100 33.24000 1.000 26.78920 19 SER B O 1
ATOM 1443 N N . GLU B 1 20 ? 12.18700 36.72900 31.91500 1.000 29.68274 20 GLU B N 1
ATOM 1444 C CA . GLU B 1 20 ? 11.52000 35.81500 31.00800 1.000 27.96414 20 GLU B CA 1
ATOM 1445 C C . GLU B 1 20 ? 12.52100 34.83300 30.42200 1.000 26.71747 20 GLU B C 1
ATOM 1446 O O . GLU B 1 20 ? 12.20100 33.65200 30.24500 1.000 27.00481 20 GLU B O 1
ATOM 1458 N N . GLN B 1 21 ? 13.74500 35.30000 30.13200 1.000 26.22468 21 GLN B N 1
ATOM 1459 C CA . GLN B 1 21 ? 14.77000 34.41300 29.58100 1.000 26.25254 21 GLN B CA 1
ATOM 1460 C C . GLN B 1 21 ? 15.01400 33.20900 30.49200 1.000 22.96011 21 GLN B C 1
ATOM 1461 O O . GLN B 1 21 ? 15.36300 32.11500 30.03000 1.000 34.53821 21 GLN B O 1
ATOM 1475 N N . ALA B 1 22 ? 14.95200 33.41700 31.80500 1.000 30.05452 22 ALA B N 1
ATOM 1476 C CA . ALA B 1 22 ? 15.30200 32.35900 32.74300 1.000 28.26937 22 ALA B CA 1
ATOM 1477 C C . ALA B 1 22 ? 14.10700 31.50700 33.18900 1.000 25.19197 22 ALA B C 1
ATOM 1478 O O . ALA B 1 22 ? 14.32800 30.49900 33.87700 1.000 27.64040 22 ALA B O 1
ATOM 1485 N N . MET B 1 23 ? 12.87300 31.89300 32.83000 1.000 27.82705 23 MET B N 1
ATOM 1486 C CA . MET B 1 23 ? 11.69900 31.13900 33.27400 1.000 22.44845 23 MET B CA 1
ATOM 1487 C C . MET B 1 23 ? 11.71900 29.68900 32.82900 1.000 27.41185 23 MET B C 1
ATOM 1488 O O . MET B 1 23 ? 11.50500 28.80900 33.67800 1.000 27.38401 23 MET B O 1
ATOM 1502 N N . PRO B 1 24 ? 12.03300 29.35100 31.57800 1.000 28.11164 24 PRO B N 1
ATOM 1503 C CA . PRO B 1 24 ? 12.05600 27.92600 31.19900 1.000 29.06550 24 PRO B CA 1
ATOM 1504 C C . PRO B 1 24 ? 13.05600 27.12500 31.99900 1.000 30.73809 24 PRO B C 1
ATOM 1505 O O . PRO B 1 24 ? 12.73900 26.01300 32.43200 1.000 32.56756 24 PRO B O 1
ATOM 1516 N N . GLN B 1 25 ? 14.26300 27.65800 32.22800 1.000 26.34497 25 GLN B N 1
ATOM 1517 C CA . GLN B 1 25 ? 15.22400 26.90100 33.02000 1.000 24.85042 25 GLN B CA 1
ATOM 1518 C C . GLN B 1 25 ? 14.74900 26.76100 34.44900 1.000 31.35339 25 GLN B C 1
ATOM 1519 O O . GLN B 1 25 ? 14.94500 25.71700 35.07000 1.000 32.17526 25 GLN B O 1
ATOM 1533 N N . ALA B 1 26 ? 14.18900 27.83200 35.01400 1.000 31.46817 26 ALA B N 1
ATOM 1534 C CA . ALA B 1 26 ? 13.75800 27.77400 36.40900 1.000 28.67637 26 ALA B CA 1
ATOM 1535 C C . ALA B 1 26 ? 12.59900 26.79300 36.58700 1.000 28.94635 26 ALA B C 1
ATOM 1536 O O . ALA B 1 26 ? 12.52000 26.08500 37.59900 1.000 39.01296 26 ALA B O 1
ATOM 1543 N N . MET B 1 27 ? 11.65500 26.79000 35.64300 1.000 30.69853 27 MET B N 1
ATOM 1544 C CA . MET B 1 27 ? 10.55600 25.85000 35.72000 1.000 26.71888 27 MET B CA 1
ATOM 1545 C C . MET B 1 27 ? 11.08500 24.41900 35.63600 1.000 34.29633 27 MET B C 1
ATOM 1546 O O . MET B 1 27 ? 10.62100 23.52000 36.34700 1.000 31.91170 27 MET B O 1
ATOM 1560 N N . HIS B 1 28 ? 12.02800 24.18600 34.72200 1.000 31.99751 28 HIS B N 1
ATOM 1561 C CA . HIS B 1 28 ? 12.63100 22.85700 34.58700 1.000 29.43660 28 HIS B CA 1
ATOM 1562 C C . HIS B 1 28 ? 13.37800 22.44400 35.85700 1.000 29.06043 28 HIS B C 1
ATOM 1563 O O . HIS B 1 28 ? 13.21900 21.31800 36.34900 1.000 40.90889 28 HIS B O 1
ATOM 1577 N N . GLN B 1 29 ? 14.12000 23.36700 36.44400 1.000 34.26342 29 GLN B N 1
ATOM 1578 C CA . GLN B 1 29 ? 14.85700 23.07700 37.67200 1.000 37.21255 29 GLN B CA 1
ATOM 1579 C C . GLN B 1 29 ? 13.89000 22.70600 38.79400 1.000 32.73056 29 GLN B C 1
ATOM 1580 O O . GLN B 1 29 ? 14.02900 21.64300 39.43500 1.000 36.23945 29 GLN B O 1
ATOM 1594 N N . ALA B 1 30 ? 12.87200 23.55400 39.01200 1.000 35.66097 30 ALA B N 1
ATOM 1595 C CA . ALA B 1 30 ? 11.87400 23.26900 40.03200 1.000 38.43625 30 ALA B CA 1
ATOM 1596 C C . ALA B 1 30 ? 11.22300 21.92700 39.76200 1.000 40.49506 30 ALA B C 1
ATOM 1597 O O . ALA B 1 30 ? 11.11400 21.09600 40.66500 1.000 38.24914 30 ALA B O 1
ATOM 1604 N N . CYS B 1 31 ? 10.73900 21.71100 38.53000 1.000 37.56971 31 CYS B N 1
ATOM 1605 C CA . CYS B 1 31 ? 1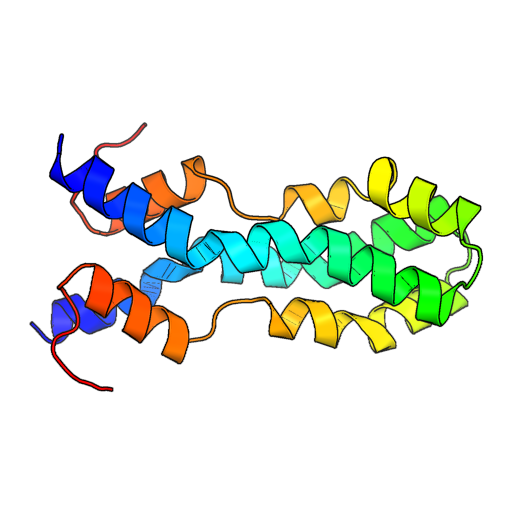0.02000 20.46600 38.22100 1.000 34.21409 31 CYS B CA 1
ATOM 1606 C C . CYS B 1 31 ? 10.90100 19.24200 38.48100 1.000 35.51409 31 CYS B C 1
ATOM 1607 O O . CYS B 1 31 ? 10.51200 18.28300 39.16600 1.000 44.39183 31 CYS B O 1
ATOM 1614 N N . LEU B 1 32 ? 12.10900 19.25600 37.93400 1.000 39.60918 32 LEU B N 1
ATOM 1615 C CA . LEU B 1 32 ? 12.94800 18.07000 38.02300 1.000 40.46586 32 LEU B CA 1
ATOM 1616 C C . LEU B 1 32 ? 13.27500 17.71300 39.47100 1.000 35.61569 32 LEU B C 1
ATOM 1617 O O . LEU B 1 32 ? 13.20200 16.54400 39.86400 1.000 48.64375 32 LEU B O 1
ATOM 1633 N N . ARG B 1 33 ? 13.59700 18.70300 40.28400 1.000 35.18512 33 ARG B N 1
ATOM 1634 C CA . ARG B 1 33 ? 13.91400 18.44000 41.67200 1.000 43.22409 33 ARG B CA 1
ATOM 1635 C C . ARG B 1 33 ? 12.71600 17.96600 42.46500 1.000 51.00447 33 ARG B C 1
ATOM 1636 O O . ARG B 1 33 ? 12.91500 17.32400 43.49600 1.000 45.03039 33 ARG B O 1
ATOM 1657 N N . PHE B 1 34 ? 11.48800 18.28500 42.03700 1.000 39.28975 34 PHE B N 1
ATOM 1658 C CA . PHE B 1 34 ? 10.29500 17.84600 42.74300 1.000 42.15054 34 PHE B CA 1
ATOM 1659 C C . PHE B 1 34 ? 9.69600 16.58400 42.16300 1.000 38.16070 34 PHE B C 1
ATOM 1660 O O . PHE B 1 34 ? 9.47100 15.63400 42.91200 1.000 47.66854 34 PHE B O 1
ATOM 1677 N N . TR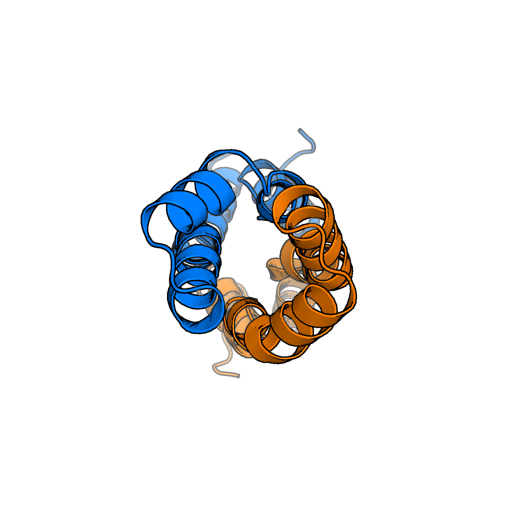P B 1 35 ? 9.46800 16.53600 40.85000 1.000 52.44063 35 TRP B N 1
ATOM 1678 C CA . TRP B 1 35 ? 8.81400 15.38800 40.22800 1.000 39.03988 35 TRP B CA 1
ATOM 1679 C C . TRP B 1 35 ? 9.79300 14.32600 39.71700 1.000 53.08660 35 TRP B C 1
ATOM 1680 O O . TRP B 1 35 ? 9.36700 13.21500 39.40500 1.000 45.78259 35 TRP B O 1
ATOM 1701 N N . LEU B 1 36 ? 11.07500 14.63800 39.60100 1.000 38.68471 36 LEU B N 1
ATOM 1702 C CA . LEU B 1 36 ? 12.12200 13.67000 39.38300 1.000 40.28298 36 LEU B CA 1
ATOM 1703 C C . LEU B 1 36 ? 11.90700 12.83500 38.14400 1.000 45.55002 36 LEU B C 1
ATOM 1704 O O . LEU B 1 36 ? 12.33800 11.69900 38.09100 1.000 50.10249 36 LEU B O 1
ATOM 1720 N N . ASP B 1 37 ? 11.28600 13.38300 37.11700 1.000 43.84377 37 ASP B N 1
ATOM 1721 C CA . ASP B 1 37 ? 11.04800 12.65900 35.86300 1.000 35.92266 37 ASP B CA 1
ATOM 1722 C C . ASP B 1 37 ? 11.43900 13.58200 34.71500 1.000 60.27800 37 ASP B C 1
ATOM 1723 O O . ASP B 1 37 ? 10.62500 14.38800 34.25900 1.000 45.93715 37 ASP B O 1
ATOM 1732 N N . ARG B 1 38 ? 12.66900 13.43400 34.22900 1.000 39.86711 38 ARG B N 1
ATOM 1733 C CA . ARG B 1 38 ? 13.17300 14.33600 33.19300 1.000 45.35049 38 ARG B CA 1
ATOM 1734 C C . ARG B 1 38 ? 12.26100 14.36300 31.97100 1.000 43.42011 38 ARG B C 1
ATOM 1735 O O . ARG B 1 38 ? 12.01900 15.42900 31.39000 1.000 41.68351 38 ARG B O 1
ATOM 1756 N N . GLN B 1 39 ? 11.77300 13.19100 31.54600 1.000 36.85775 39 GLN B N 1
ATOM 1757 C CA . GLN B 1 39 ? 10.91100 13.14900 30.37200 1.000 34.33597 39 GLN B CA 1
ATOM 1758 C C . GLN B 1 39 ? 9.61900 13.92800 30.62300 1.000 39.37678 39 GLN B C 1
ATOM 1759 O O . GLN B 1 39 ? 9.21200 14.77800 29.82600 1.000 39.66248 39 GLN B O 1
ATOM 1773 N N . LYS B 1 40 ? 8.99300 13.69700 31.76300 1.000 41.38956 40 LYS B N 1
ATOM 1774 C CA . LYS B 1 40 ? 7.71200 14.32600 32.01500 1.000 40.62385 40 LYS B CA 1
ATOM 1775 C C . LYS B 1 40 ? 7.89600 15.80500 32.28700 1.000 41.66398 40 LYS B C 1
ATOM 1776 O O . LYS B 1 40 ? 7.04800 16.60100 31.89700 1.000 39.53521 40 LYS B O 1
ATOM 1795 N N . CYS B 1 41 ? 9.01400 16.18600 32.90500 1.000 38.10200 41 CYS B N 1
ATOM 1796 C CA . CYS B 1 41 ? 9.28600 17.59100 33.17800 1.000 37.87868 41 CYS B CA 1
ATOM 1797 C C . CYS B 1 41 ? 9.52500 18.36200 31.88600 1.000 42.39058 41 CYS B C 1
ATOM 1798 O O . CYS B 1 41 ? 9.07000 19.50200 31.73800 1.000 38.73139 41 CYS B O 1
ATOM 1805 N N . GLU B 1 42 ? 10.19200 17.74700 30.91400 1.000 34.68947 42 GLU B N 1
ATOM 1806 C CA . GLU B 1 42 ? 10.34500 18.40400 29.61800 1.000 36.61918 42 GLU B CA 1
ATOM 1807 C C . GLU B 1 42 ? 8.97900 18.66000 28.98400 1.000 28.36547 42 GLU B C 1
ATOM 1808 O O . GLU B 1 42 ? 8.70400 19.76100 28.48300 1.000 34.01513 42 GLU B O 1
ATOM 1820 N N . GLN B 1 43 ? 8.06900 17.69600 29.11000 1.000 36.72515 43 GLN B N 1
ATOM 1821 C CA . GLN B 1 43 ? 6.71000 17.87900 28.60000 1.000 34.74822 43 GLN B CA 1
ATOM 1822 C C . GLN B 1 43 ? 5.97300 18.96300 29.36200 1.000 35.94357 43 GLN B C 1
ATOM 1823 O O . GLN B 1 43 ? 5.24500 19.75400 28.75800 1.000 35.50102 43 GLN B O 1
ATOM 1837 N N . PHE B 1 44 ? 6.09900 18.99100 30.69000 1.000 35.13397 44 PHE B N 1
ATOM 1838 C CA . PHE B 1 44 ? 5.40400 20.02000 31.47300 1.000 30.66730 44 PHE B CA 1
ATOM 1839 C C . PHE B 1 44 ? 5.80800 21.41400 31.02100 1.000 33.99638 44 PHE B C 1
ATOM 1840 O O . PHE B 1 44 ? 4.97200 22.30700 30.82900 1.000 31.12146 44 PHE B O 1
ATOM 1857 N N . VAL B 1 45 ? 7.10700 21.63600 30.90800 1.000 30.72401 45 VAL B N 1
ATOM 1858 C CA . VAL B 1 45 ? 7.58900 22.95300 30.57200 1.000 32.14354 45 VAL B CA 1
ATOM 1859 C C . VAL B 1 45 ? 7.16800 23.34600 29.17200 1.000 29.74221 45 VAL B C 1
ATOM 1860 O O . VAL B 1 45 ? 6.76800 24.47300 28.94600 1.000 30.93402 45 VAL B O 1
ATOM 1873 N N . GLU B 1 46 ? 7.28200 22.44300 28.20400 1.000 31.12098 46 GLU B N 1
ATOM 1874 C CA . GLU B 1 46 ? 6.95100 22.81200 26.83100 1.000 36.05043 46 GLU B CA 1
ATOM 1875 C C . GLU B 1 46 ? 5.48000 23.15000 26.70400 1.000 39.83035 46 GLU B C 1
ATOM 1876 O O . GLU B 1 46 ? 5.11000 24.08600 25.99500 1.000 40.41856 46 GLU B O 1
ATOM 1888 N N . GLN B 1 47 ? 4.62800 22.40400 27.40200 1.000 31.67687 47 GLN B N 1
ATOM 1889 C CA . GLN B 1 47 ? 3.17500 22.55600 27.27500 1.000 29.66293 47 GLN B CA 1
ATOM 1890 C C . GLN B 1 47 ? 2.65400 23.75200 28.04300 1.000 42.03202 47 GLN B C 1
ATOM 1891 O O . GLN B 1 47 ? 1.63600 24.33100 27.66400 1.000 38.48603 47 GLN B O 1
ATOM 1905 N N . HIS B 1 48 ? 3.32700 24.14900 29.10800 1.000 29.98784 48 HIS B N 1
ATOM 1906 C CA . HIS B 1 48 ? 2.79600 25.18300 29.99500 1.000 34.22576 48 HIS B CA 1
ATOM 1907 C C . HIS B 1 48 ? 3.61000 26.45400 30.09900 1.000 31.77980 48 HIS B C 1
ATOM 1908 O O . HIS B 1 48 ? 3.10200 27.44400 30.63500 1.000 28.13998 48 HIS B O 1
ATOM 1922 N N . MET B 1 49 ? 4.82500 26.49800 29.57100 1.000 29.04144 49 MET B N 1
ATOM 1923 C CA . MET B 1 49 ? 5.50800 27.78400 29.49800 1.000 29.30579 49 MET B CA 1
ATOM 1924 C C . MET B 1 49 ? 4.65300 28.86600 28.83500 1.000 28.29758 49 MET B C 1
ATOM 1925 O O . MET B 1 49 ? 4.71500 30.02700 29.26700 1.000 23.93792 49 MET B O 1
ATOM 1939 N N . PRO B 1 50 ? 3.85500 28.57400 27.81800 1.000 25.28017 50 PRO B N 1
ATOM 1940 C CA . PRO B 1 50 ? 3.07400 29.64400 27.19300 1.000 25.56974 50 PRO B CA 1
ATOM 1941 C C . PRO B 1 50 ? 2.21300 30.38400 28.16600 1.000 23.74752 50 PRO B C 1
ATOM 1942 O O . PRO B 1 50 ? 1.94900 31.57300 27.94700 1.000 27.30858 50 PRO B O 1
ATOM 1953 N N . GLN B 1 51 ? 1.79600 29.74500 29.26300 1.000 28.71704 51 GLN B N 1
ATOM 1954 C CA . GLN B 1 51 ? 0.93000 30.46000 30.20200 1.000 30.32520 51 GLN B CA 1
ATOM 1955 C C . GLN B 1 51 ? 1.69900 31.56100 30.90400 1.000 29.18227 51 GLN B C 1
ATOM 1956 O O . GLN B 1 51 ? 1.18800 32.67900 31.10600 1.000 26.83123 51 GLN B O 1
ATOM 1970 N N . LEU B 1 52 ? 2.94500 31.27700 31.27900 1.000 26.82925 52 LEU B N 1
ATOM 1971 C CA . LEU B 1 52 ? 3.74600 32.33700 31.86400 1.000 24.57161 52 LEU B CA 1
ATOM 1972 C C . LEU B 1 52 ? 4.07800 33.42200 30.84900 1.000 26.28731 52 LEU B C 1
ATOM 1973 O O . LEU B 1 52 ? 4.09100 34.60100 31.18400 1.000 30.47806 52 LEU B O 1
ATOM 1989 N N . LEU B 1 53 ? 4.42200 33.04500 29.61200 1.000 25.15941 53 LEU B N 1
ATOM 1990 C CA . LEU B 1 53 ? 4.76100 34.05100 28.62700 1.000 26.23619 53 LEU B CA 1
ATOM 1991 C C . LEU B 1 53 ? 3.62400 35.03300 28.44900 1.000 29.82770 53 LEU B C 1
ATOM 1992 O O . LEU B 1 53 ? 3.86600 36.20300 28.13900 1.000 27.81978 53 LEU B O 1
ATOM 2008 N N . ALA B 1 54 ? 2.36700 34.55200 28.59800 1.000 28.11226 54 ALA B N 1
ATOM 2009 C CA . ALA B 1 54 ? 1.21400 35.41900 28.44200 1.000 24.87405 54 ALA B CA 1
ATOM 2010 C C . ALA B 1 54 ? 1.10300 36.41200 29.57400 1.000 25.30238 54 ALA B C 1
ATOM 2011 O O . ALA B 1 54 ? 0.46500 37.45200 29.39400 1.000 27.75068 54 ALA B O 1
ATOM 2018 N N . LEU B 1 55 ? 1.70900 36.12500 30.73300 1.000 22.60309 55 LEU B N 1
ATOM 2019 C CA . LEU B 1 55 ? 1.72700 37.07400 31.83800 1.000 28.15990 55 LEU B CA 1
ATOM 2020 C C . LEU B 1 55 ? 2.81800 38.12100 31.71300 1.000 27.56450 55 LEU B C 1
ATOM 2021 O O . LEU B 1 55 ? 2.78200 39.11300 32.45100 1.000 31.55214 55 LEU B O 1
ATOM 2037 N N . VAL B 1 56 ? 3.80800 37.92000 30.84700 1.000 26.68849 56 VAL B N 1
ATOM 2038 C CA . VAL B 1 56 ? 4.86500 38.91900 30.69100 1.000 27.57653 56 VAL B CA 1
ATOM 2039 C C . VAL B 1 56 ? 4.34900 40.11800 29.91400 1.000 29.33650 56 VAL B C 1
ATOM 2040 O O . VAL B 1 56 ? 3.89700 39.95000 28.77500 1.000 27.10758 56 VAL B O 1
ATOM 2053 N N . PRO B 1 57 ? 4.45100 41.32400 30.45000 1.000 28.02682 57 PRO B N 1
ATOM 2054 C CA . PRO B 1 57 ? 3.99300 42.50300 29.71100 1.000 32.25019 57 PRO B CA 1
ATOM 2055 C C . PRO B 1 57 ? 4.67900 42.64600 28.36800 1.000 37.99090 57 PRO B C 1
ATOM 2056 O O . PRO B 1 57 ? 5.88700 42.40700 28.24400 1.000 34.48883 57 PRO B O 1
ATOM 2067 N N . ARG B 1 58 ? 3.88600 43.08500 27.37200 1.000 37.80213 58 ARG B N 1
ATOM 2068 C CA . ARG B 1 58 ? 4.31000 43.25700 25.98900 1.000 32.14512 58 ARG B CA 1
ATOM 2069 C C . ARG B 1 58 ? 4.50300 44.73900 25.68100 1.000 33.35348 58 ARG B C 1
ATOM 2070 O O . ARG B 1 58 ? 4.21100 45.60400 26.49100 1.000 32.82219 58 ARG B O 1
ATOM 2091 N N . SER B 1 59 ? 4.99500 45.03000 24.48400 1.000 39.34448 59 SER B N 1
ATOM 2092 C CA . SER B 1 59 ? 5.26200 46.41500 24.13600 1.000 30.00361 59 SER B CA 1
ATOM 2093 C C . SER B 1 59 ? 4.00800 47.24600 24.23600 1.000 25.68994 59 SER B C 1
ATOM 2094 O O . SER B 1 59 ? 4.08400 48.41000 24.65200 1.000 29.87329 59 SER B O 1
ATOM 2102 N N . GLN B 1 60 ? 2.83600 46.66800 23.89900 1.000 30.65079 60 GLN B N 1
ATOM 2103 C CA . GLN B 1 60 ? 1.60400 47.44900 24.04600 1.000 30.15636 60 GLN B CA 1
ATOM 2104 C C . GLN B 1 60 ? 1.33900 47.78900 25.51300 1.000 29.02079 60 GLN B C 1
ATOM 2105 O O . GLN B 1 60 ? 0.85400 48.88500 25.82300 1.000 28.34096 60 GLN B O 1
ATOM 2119 N N . ASP B 1 61 ? 1.61900 46.85300 26.43300 1.000 25.29106 61 ASP B N 1
ATOM 2120 C CA . ASP B 1 61 ? 1.50600 47.16900 27.85800 1.000 21.03148 61 ASP B CA 1
ATOM 2121 C C . ASP B 1 61 ? 2.48600 48.24300 28.28700 1.000 25.80382 61 ASP B C 1
ATOM 2122 O O . ASP B 1 61 ? 2.13400 49.10200 29.11100 1.000 26.47248 61 ASP B O 1
ATOM 2131 N N . ALA B 1 62 ? 3.73200 48.18700 27.78200 1.000 22.64334 62 ALA B N 1
ATOM 2132 C CA . ALA B 1 62 ? 4.69400 49.27300 28.06600 1.000 22.91409 62 ALA B CA 1
ATOM 2133 C C . ALA B 1 62 ? 4.16100 50.66100 27.66000 1.000 23.11469 62 ALA B C 1
ATOM 2134 O O . ALA B 1 62 ? 4.25000 51.63600 28.41700 1.000 23.46021 62 ALA B O 1
ATOM 2141 N N . HIS B 1 63 ? 3.57200 50.74700 26.47500 1.000 24.24248 63 HIS B N 1
ATOM 2142 C CA . HIS B 1 63 ? 2.97200 51.98500 26.02800 1.000 24.55260 63 HIS B CA 1
ATOM 2143 C C . HIS B 1 63 ? 1.94100 52.47500 27.03000 1.000 22.44120 63 HIS B C 1
ATOM 2144 O O . HIS B 1 63 ? 1.98100 53.63100 27.44300 1.000 25.35569 63 HIS B O 1
ATOM 2158 N N . ILE B 1 64 ? 1.05200 51.58500 27.48100 1.000 22.74594 64 ILE B N 1
ATOM 2159 C CA . ILE B 1 64 ? -0.03300 52.00300 28.34200 1.000 20.01894 64 ILE B CA 1
ATOM 2160 C C . ILE B 1 64 ? 0.47700 52.41600 29.70000 1.000 23.36578 64 ILE B C 1
ATOM 2161 O O . ILE B 1 64 ? 0.05400 53.44300 30.24200 1.000 24.02060 64 ILE B O 1
ATOM 2177 N N . THR B 1 65 ? 1.46000 51.69400 30.23000 1.000 23.44104 65 THR B N 1
ATOM 2178 C CA . THR B 1 65 ? 2.08000 52.12100 31.48300 1.000 20.00656 65 THR B CA 1
ATOM 2179 C C . THR B 1 65 ? 2.76900 53.47900 31.35000 1.000 21.17593 65 THR B C 1
ATOM 2180 O O . THR B 1 65 ? 2.67100 54.33100 32.24700 1.000 27.10663 65 THR B O 1
ATOM 2191 N N . CYS B 1 66 ? 3.47700 53.69600 30.24900 1.000 21.45172 66 CYS B N 1
ATOM 2192 C CA . CYS B 1 66 ? 4.17100 54.95300 30.04600 1.000 25.18206 66 CYS B CA 1
ATOM 2193 C C . CYS B 1 66 ? 3.17500 56.08900 29.84100 1.000 21.12343 66 CYS B C 1
ATOM 2194 O O . CYS B 1 66 ? 3.48800 57.23300 30.16500 1.000 24.65886 66 CYS B O 1
ATOM 2201 N N . GLN B 1 67 ? 2.00100 55.77700 29.29700 1.000 25.46787 67 GLN B N 1
ATOM 2202 C CA . GLN B 1 67 ? 0.89200 56.74400 29.23600 1.000 22.25641 67 GLN B CA 1
ATOM 2203 C C . GLN B 1 67 ? 0.39900 57.09200 30.63600 1.000 26.34676 67 GLN B C 1
ATOM 2204 O O . GLN B 1 67 ? 0.22000 58.26500 30.96000 1.000 27.25664 67 GLN B O 1
ATOM 2218 N N . ALA B 1 68 ? 0.21700 56.08800 31.48600 1.000 26.34470 68 ALA B N 1
ATOM 2219 C CA . ALA B 1 68 ? -0.09900 56.33900 32.88200 1.000 26.24494 68 ALA B CA 1
ATOM 2220 C C . ALA B 1 68 ? 0.94500 57.20400 33.56300 1.000 29.64045 68 ALA B C 1
ATOM 2221 O O . ALA B 1 68 ? 0.60600 57.97000 34.45800 1.000 30.01147 68 ALA B O 1
ATOM 2228 N N . LEU B 1 69 ? 2.21400 57.05100 33.19700 1.000 29.36282 69 LEU B N 1
ATOM 2229 C CA . LEU B 1 69 ? 3.27200 57.88500 33.72200 1.000 33.28091 69 LEU B CA 1
ATOM 2230 C C . LEU B 1 69 ? 3.26400 59.27200 33.11200 1.000 38.43357 69 LEU B C 1
ATOM 2231 O O . LEU B 1 69 ? 3.96100 60.15800 33.61800 1.000 35.86547 69 LEU B O 1
ATOM 2247 N N . GLY B 1 70 ? 2.50600 59.48700 32.04500 1.000 34.16497 70 GLY B N 1
ATOM 2248 C CA . GLY B 1 70 ? 2.38800 60.79600 31.44300 1.000 32.66048 70 GLY B CA 1
ATOM 2249 C C . GLY B 1 70 ? 3.36200 61.07900 30.33000 1.000 29.15622 70 GLY B C 1
ATOM 2250 O O . GLY B 1 70 ? 3.38600 62.21500 29.84100 1.000 32.68077 70 GLY B O 1
ATOM 2254 N N . VAL B 1 71 ? 4.19400 60.09600 29.94200 1.000 29.94087 71 VAL B N 1
ATOM 2255 C CA . VAL B 1 71 ? 5.23900 60.36000 28.96000 1.000 33.18622 71 VAL B CA 1
ATOM 2256 C C . VAL B 1 71 ? 4.81900 59.99900 27.54400 1.000 41.73274 71 VAL B C 1
ATOM 2257 O O . VAL B 1 71 ? 5.28800 60.60000 26.57500 1.000 43.12699 71 VAL B O 1
ATOM 2270 N N . CYS B 1 72 ? 3.97800 58.99300 27.38500 1.000 35.88638 72 CYS B N 1
ATOM 2271 C CA . CYS B 1 72 ? 3.48100 58.62100 26.06300 1.000 30.10295 72 CYS B CA 1
ATOM 2272 C C . CYS B 1 72 ? 2.14300 59.32800 25.92900 1.000 42.74780 72 CYS B C 1
ATOM 2273 O O . CYS B 1 72 ? 1.21500 59.02500 26.67600 1.000 36.24488 72 CYS B O 1
ATOM 2280 N N . GLU B 1 73 ? 2.10000 60.35700 25.09300 1.000 196.71573 73 GLU B N 1
ATOM 2281 C CA . GLU B 1 73 ? 0.86400 61.05900 24.79700 1.000 199.05022 73 GLU B CA 1
ATOM 2282 C C . GLU B 1 73 ? 0.16900 60.44400 23.60000 1.000 52.97215 73 GLU B C 1
ATOM 2283 O O . GLU B 1 73 ? -1.05200 60.56100 23.47400 1.000 62.84904 73 GLU B O 1
ATOM 2295 N N . ALA B 1 74 ? 0.92300 59.80700 22.70900 1.000 182.08563 74 ALA B N 1
ATOM 2296 C CA . ALA B 1 74 ? 0.32300 59.14700 21.57200 1.000 107.99272 74 ALA B CA 1
ATOM 2297 C C . ALA B 1 74 ? -0.52800 57.98700 22.05900 1.000 70.44466 74 ALA B C 1
ATOM 2298 O O . ALA B 1 74 ? -0.34200 57.50300 23.18500 1.000 46.39449 74 ALA B O 1
ATOM 2305 N N . PRO B 1 75 ? -1.49500 57.55500 21.23600 1.000 47.91529 75 PRO B N 1
ATOM 2306 C CA . PRO B 1 75 ? -2.24000 56.32300 21.53700 1.000 76.55202 75 PRO B CA 1
ATOM 2307 C C . PRO B 1 75 ? -1.47800 55.04900 21.24000 1.000 82.53574 75 PRO B C 1
ATOM 2308 O O . PRO B 1 75 ? -1.78400 54.01000 21.84200 1.000 52.95194 75 PRO B O 1
ATOM 2319 N N . ALA B 1 76 ? -0.49700 55.11600 20.35200 1.000 41.82254 76 ALA B N 1
ATOM 2320 C CA . ALA B 1 76 ? 0.23700 53.96400 19.86500 1.000 63.71460 76 ALA B CA 1
ATOM 2321 C C . ALA B 1 76 ? 1.19900 54.40800 18.75600 1.000 77.49673 76 ALA B C 1
ATOM 2322 O O . ALA B 1 76 ? 0.82900 55.16400 17.85400 1.000 79.98026 76 ALA B O 1
#

Nearest PDB structures (foldseek):
  6vz0-assembly1_A  TM=1.014E+00  e=3.962E-11  Mus musculus
  6vze-assembly2_F  TM=5.889E-01  e=2.484E-08  Mus musculus
  6vze-assembly1_B  T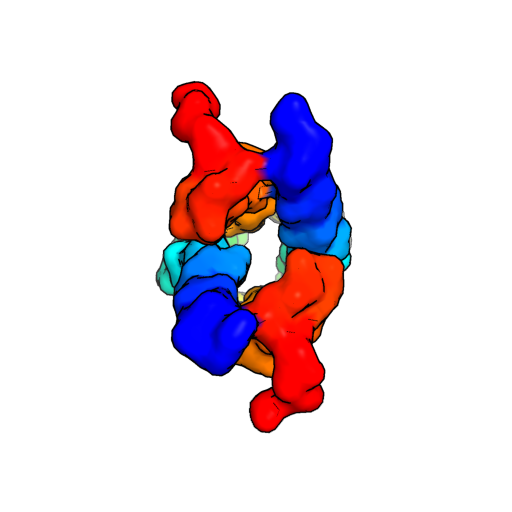M=5.907E-01  e=3.146E-08  Mus musculus
  6vz0-assembly1_A  TM=8.308E-01  e=4.291E-09  Mus musculus
  6vze-assembly2_F  TM=6.910E-01  e=3.054E-08  Mus musculus

Secondary structure (DSSP, 8-state):
-HHHHHHHHHHHHHHHHHHHHHHHHHHHHHHHHT--HHHHHHHHHHS-HHHHTTS--HHHHHHHHHHHTSS---/-HHHHHHHHHHTTHHHHHHHHHHHHHHHHHHHHHH--HHHHHHHHHHHHHHHHHHS--HHHHHHHHHHTT---S--

InterPro domains:
  IPR003119 Saposin A-type domain [PF02199] (30-59)
  IPR003119 Saposin A-type domain [PS51110] (24-64)
  IPR003119 Saposin A-type domain [SM00162] (27-60)
  IPR007856 Saposin-like type B, region 1 [PF05184] (66-103)
  IPR008138 Saposin B type, region 2 [PF03489] (110-142)
  IPR008138 Saposin B type, region 2 [PF03489] (329-362)
  IPR008139 Saposin B type domain [PS50015] (64-146)
  IPR008139 Saposin B type domain [PS50015] (195-272)
  IPR008139 Saposin B type domain [PS50015] (291-366)
  IPR008139 Saposin B type domain [SM00741] (66-142)
  IPR008139 Saposin B type domain [SM00741] (197-268)
  IPR008139 Saposin B type domain [SM00741] (293-362)
  IPR008373 Saposin [PR01797] (24-48)
  IPR008373 Saposin [PR01797] (82-99)
  IPR008373 Saposin [PR01797] (132-150)
  IPR008373 Saposin [PR01797] (295-315)
  IPR011001 Saposin-like [SSF47862] (65-143)
  IPR011001 Saposin-like [SSF47862] (233-321)
  IPR011001 Saposin-like [SSF47862] (329-371)
  IPR051428 Sphingolipid Activators and Surfactant Proteins [PTHR11480] (29-366)